Protein AF-A0A9P7Z7S4-F1 (afdb_monomer_lite)

Secondary structure (DSSP, 8-state):
------PPEEEEE-SHHHHHHHHHHHTT--TTTT-EEEEEEEEEETTEEEEEEEEEEETTTTEEEEE-HHHHTTHHHH-B-TTS-BHHHHHT-SSS-EEES-THHHHHHHHTTSSHHHHT-----

pLDDT: mean 77.28, std 16.5, range [42.84, 95.44]

Radius of gyration: 14.92 Å; chains: 1; bounding box: 28×34×51 Å

Structure (mmCIF, N/CA/C/O backbone):
data_AF-A0A9P7Z7S4-F1
#
_entry.id   AF-A0A9P7Z7S4-F1
#
loop_
_atom_site.group_PDB
_atom_site.id
_atom_site.type_symbol
_atom_site.label_atom_id
_atom_site.label_alt_id
_atom_site.label_comp_id
_atom_site.label_asym_id
_atom_site.label_entity_id
_atom_site.label_seq_id
_atom_site.pdbx_PDB_ins_code
_atom_site.Cartn_x
_atom_site.Cartn_y
_atom_site.Cartn_z
_atom_site.occupancy
_atom_site.B_iso_or_equiv
_atom_site.auth_seq_id
_atom_site.auth_comp_id
_atom_site.auth_asym_id
_atom_site.auth_atom_id
_atom_site.pdbx_PDB_model_num
ATOM 1 N N . MET A 1 1 ? -11.777 20.725 -30.433 1.00 46.66 1 MET A N 1
ATOM 2 C CA . MET A 1 1 ? -11.462 19.317 -30.110 1.00 46.66 1 MET A CA 1
ATOM 3 C C . MET A 1 1 ? -12.221 18.978 -28.842 1.00 46.66 1 MET A C 1
ATOM 5 O O . MET A 1 1 ? -12.177 19.818 -27.949 1.00 46.66 1 MET A O 1
ATOM 9 N N . PRO A 1 2 ? -12.981 17.874 -28.758 1.00 51.38 2 PRO A N 1
ATOM 10 C CA . PRO A 1 2 ? -13.617 17.523 -27.499 1.00 51.38 2 PRO A CA 1
ATOM 11 C C . PRO A 1 2 ? -12.514 17.097 -26.529 1.00 51.38 2 PRO A C 1
ATOM 13 O O . PRO A 1 2 ? -11.698 16.234 -26.847 1.00 51.38 2 PRO A O 1
ATOM 16 N N . THR A 1 3 ? -12.450 17.755 -25.378 1.00 49.69 3 THR A N 1
ATOM 17 C CA . THR A 1 3 ? -11.611 17.333 -24.261 1.00 49.69 3 THR A CA 1
ATOM 18 C C . THR A 1 3 ? -12.169 15.999 -23.788 1.00 49.69 3 THR A C 1
ATOM 20 O O . THR A 1 3 ? -13.273 15.955 -23.247 1.00 49.69 3 THR A O 1
ATOM 23 N N . THR A 1 4 ? -11.468 14.900 -24.058 1.00 56.72 4 THR A N 1
ATOM 24 C CA . THR A 1 4 ? -11.820 13.606 -23.476 1.00 56.72 4 THR A CA 1
ATOM 25 C C . THR A 1 4 ? -11.766 13.784 -21.964 1.00 56.72 4 THR A C 1
ATOM 27 O O . THR A 1 4 ? -10.704 14.094 -21.426 1.00 56.72 4 THR A O 1
ATOM 30 N N . MET A 1 5 ? -12.909 13.675 -21.282 1.00 58.56 5 MET A N 1
ATOM 31 C CA . MET A 1 5 ? -12.906 13.654 -19.824 1.00 58.56 5 MET A CA 1
ATOM 32 C C . MET A 1 5 ? -12.170 12.388 -19.410 1.00 58.56 5 MET A C 1
ATOM 34 O O . MET A 1 5 ? -12.626 11.279 -19.680 1.00 58.56 5 MET A O 1
ATOM 38 N N . GLN A 1 6 ? -10.982 12.573 -18.848 1.00 65.00 6 GLN A N 1
ATOM 39 C CA . GLN A 1 6 ? -10.176 11.492 -18.317 1.00 65.00 6 GLN A CA 1
ATOM 40 C C . GLN A 1 6 ? -10.905 10.988 -17.069 1.00 65.00 6 GLN A C 1
ATOM 42 O O . GLN A 1 6 ? -11.001 11.702 -16.072 1.00 65.00 6 GLN A O 1
ATOM 47 N N . GLN A 1 7 ? -11.530 9.818 -17.176 1.00 71.88 7 GLN A N 1
ATOM 48 C CA . GLN A 1 7 ? -12.258 9.206 -16.074 1.00 71.88 7 GLN A CA 1
ATOM 49 C C . GLN A 1 7 ? -11.274 8.369 -15.262 1.00 71.88 7 GLN A C 1
ATOM 51 O O . GLN A 1 7 ? -10.621 7.489 -15.810 1.00 71.88 7 GLN A O 1
ATOM 56 N N . MET A 1 8 ? -11.147 8.691 -13.976 1.00 80.44 8 MET A N 1
ATOM 57 C CA . MET A 1 8 ? -10.307 7.960 -13.032 1.00 80.44 8 MET A CA 1
ATOM 58 C C . MET A 1 8 ? -11.165 6.941 -12.286 1.00 80.44 8 MET A C 1
ATOM 60 O O . MET A 1 8 ? -12.228 7.300 -11.768 1.00 80.44 8 MET A O 1
ATOM 64 N N . ASP A 1 9 ? -10.695 5.701 -12.198 1.00 87.56 9 ASP A N 1
ATOM 65 C CA . ASP A 1 9 ? -11.383 4.657 -11.443 1.00 87.56 9 ASP A CA 1
ATOM 66 C C . ASP A 1 9 ? -10.959 4.718 -9.973 1.00 87.56 9 ASP A C 1
ATOM 68 O O . ASP A 1 9 ? -9.782 4.573 -9.648 1.00 87.56 9 ASP A O 1
ATOM 72 N N . LEU A 1 10 ? -11.921 4.941 -9.072 1.00 89.00 10 LEU A N 1
ATOM 73 C CA . LEU A 1 10 ? -11.697 4.965 -7.625 1.00 89.00 10 LEU A CA 1
ATOM 74 C C . LEU A 1 10 ? -12.272 3.703 -6.982 1.00 89.00 10 LEU A C 1
ATOM 76 O O . LEU A 1 10 ? -13.484 3.486 -7.018 1.00 89.00 10 LEU A O 1
ATOM 80 N N . THR A 1 11 ? -11.419 2.913 -6.331 1.00 91.69 11 THR A N 1
ATOM 81 C CA . THR A 1 11 ? -11.841 1.717 -5.584 1.00 91.69 11 THR A CA 1
ATOM 82 C C . THR A 1 11 ? -11.475 1.834 -4.110 1.00 91.69 11 THR A C 1
ATOM 84 O O . THR A 1 11 ? -10.362 2.235 -3.772 1.00 91.69 11 THR A O 1
ATOM 87 N N . ILE A 1 12 ? -12.411 1.477 -3.225 1.00 90.06 12 ILE A N 1
ATOM 88 C CA . ILE A 1 12 ? -12.228 1.550 -1.770 1.00 90.06 12 ILE A CA 1
ATOM 89 C C . ILE A 1 12 ? -11.897 0.163 -1.218 1.00 90.06 12 ILE A C 1
ATOM 91 O O . ILE A 1 12 ? -12.633 -0.795 -1.463 1.00 90.06 12 ILE A O 1
ATOM 95 N N . PHE A 1 13 ? -10.835 0.067 -0.419 1.00 91.44 13 PHE A N 1
ATOM 96 C CA . PHE A 1 13 ? -10.392 -1.176 0.209 1.00 91.44 13 PHE A CA 1
ATOM 97 C C . PHE A 1 13 ? -10.317 -1.049 1.729 1.00 91.44 13 PHE A C 1
ATOM 99 O O . PHE A 1 13 ? -9.708 -0.131 2.264 1.00 91.44 13 PHE A O 1
ATOM 106 N N . TYR A 1 14 ? -10.917 -2.016 2.423 1.00 92.06 14 TYR A N 1
ATOM 107 C CA . TYR A 1 14 ? -11.002 -2.069 3.888 1.00 92.06 14 TYR A CA 1
ATOM 108 C C . TYR A 1 14 ? -10.788 -3.491 4.442 1.00 92.06 14 TYR A C 1
ATOM 110 O O . TYR A 1 14 ? -11.095 -3.760 5.602 1.00 92.06 14 TYR A O 1
ATOM 118 N N . SER A 1 15 ? -10.290 -4.425 3.621 1.00 94.50 15 SER A N 1
ATOM 119 C CA . SER A 1 15 ? -10.054 -5.829 3.991 1.00 94.50 15 SER A CA 1
ATOM 120 C C . SER A 1 15 ? -8.666 -6.313 3.560 1.00 94.50 15 SER A C 1
ATOM 122 O O . SER A 1 15 ? -8.067 -5.764 2.636 1.00 94.50 15 SER A O 1
ATOM 124 N N . ILE A 1 16 ? -8.167 -7.379 4.197 1.00 93.50 16 ILE A N 1
ATOM 125 C CA . ILE A 1 16 ? -6.874 -8.001 3.853 1.00 93.50 16 ILE A CA 1
ATOM 126 C C . ILE A 1 16 ? -6.866 -8.487 2.397 1.00 93.50 16 ILE A C 1
ATOM 128 O O . ILE A 1 16 ? -5.892 -8.282 1.684 1.00 93.50 16 ILE A O 1
ATOM 132 N N . GLN A 1 17 ? -7.964 -9.080 1.921 1.00 94.62 17 GLN A N 1
ATOM 133 C CA . GLN A 1 17 ? -8.078 -9.502 0.522 1.00 94.62 17 GLN A CA 1
ATOM 134 C C . GLN A 1 17 ? -8.008 -8.308 -0.442 1.00 94.62 17 GLN A C 1
ATOM 136 O O . GLN A 1 17 ? -7.399 -8.409 -1.503 1.00 94.62 17 GLN A O 1
ATOM 141 N N . GLY A 1 18 ? -8.591 -7.171 -0.052 1.00 92.81 18 GLY A N 1
ATOM 142 C CA . GLY A 1 18 ? -8.454 -5.916 -0.783 1.00 92.81 18 GLY A CA 1
ATOM 143 C C . GLY A 1 18 ? -7.005 -5.439 -0.855 1.00 92.81 18 GLY A C 1
ATOM 144 O O . GLY A 1 18 ? -6.542 -5.060 -1.923 1.00 92.81 18 GLY A O 1
ATOM 145 N N . MET A 1 19 ? -6.265 -5.537 0.252 1.00 93.44 19 MET A N 1
ATOM 146 C CA . MET A 1 19 ? -4.837 -5.207 0.269 1.00 93.44 19 MET A CA 1
ATOM 147 C C . MET A 1 19 ? -4.024 -6.098 -0.666 1.00 93.44 19 MET A C 1
ATOM 149 O O . MET A 1 19 ? -3.199 -5.584 -1.408 1.00 93.44 19 MET A O 1
ATOM 153 N N . LEU A 1 20 ? -4.281 -7.408 -0.680 1.00 94.12 20 LEU A N 1
ATOM 154 C CA . LEU A 1 20 ? -3.620 -8.320 -1.619 1.00 94.12 20 LEU A CA 1
ATOM 155 C C . LEU A 1 20 ? -3.890 -7.914 -3.071 1.00 94.12 20 LEU A C 1
ATOM 157 O O . LEU A 1 20 ? -2.957 -7.832 -3.858 1.00 94.12 20 LEU A O 1
ATOM 161 N N . HIS A 1 21 ? -5.137 -7.559 -3.393 1.00 92.75 21 HIS A N 1
ATOM 162 C CA . HIS A 1 21 ? -5.479 -7.056 -4.720 1.00 92.75 21 HIS A CA 1
ATOM 163 C C . HIS A 1 21 ? -4.722 -5.770 -5.069 1.00 92.75 21 HIS A C 1
ATOM 165 O O . HIS A 1 21 ? -4.213 -5.653 -6.177 1.00 92.75 21 HIS A O 1
ATOM 171 N N . VAL A 1 22 ? -4.615 -4.811 -4.144 1.00 91.31 22 VAL A N 1
ATOM 172 C CA . VAL A 1 22 ? -3.813 -3.600 -4.372 1.00 91.31 22 VAL A CA 1
ATOM 173 C C . VAL A 1 22 ? -2.361 -3.980 -4.659 1.00 91.31 22 VAL A C 1
ATOM 175 O O . VAL A 1 22 ? -1.838 -3.582 -5.690 1.00 91.31 22 VAL A O 1
ATOM 178 N N . LEU A 1 23 ? -1.735 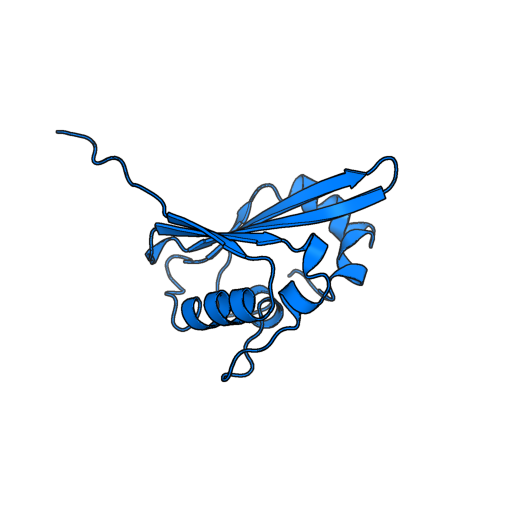-4.790 -3.802 1.00 93.19 23 LEU A N 1
ATOM 179 C CA . LEU A 1 23 ? -0.323 -5.171 -3.920 1.00 93.19 23 LEU A CA 1
ATOM 180 C C . LEU A 1 23 ? -0.010 -5.908 -5.221 1.00 93.19 23 LEU A C 1
ATOM 182 O O . LEU A 1 23 ? 0.974 -5.582 -5.875 1.00 93.19 23 LEU A O 1
ATOM 186 N N . ASP A 1 24 ? -0.864 -6.851 -5.613 1.00 91.75 24 ASP A N 1
ATOM 187 C CA . ASP A 1 24 ? -0.709 -7.595 -6.864 1.00 91.75 24 ASP A CA 1
ATOM 188 C C . ASP A 1 24 ? -0.833 -6.682 -8.087 1.00 91.75 24 ASP A C 1
ATOM 190 O O . ASP A 1 24 ? -0.216 -6.944 -9.117 1.00 91.75 24 ASP A O 1
ATOM 194 N N . ASN A 1 25 ? -1.594 -5.588 -7.974 1.00 90.00 25 ASN A N 1
ATOM 195 C CA . ASN A 1 25 ? -1.613 -4.575 -9.014 1.00 90.00 25 ASN A CA 1
ATOM 196 C C . ASN A 1 25 ? -0.377 -3.682 -8.962 1.00 90.00 25 ASN A C 1
ATOM 198 O O . ASN A 1 25 ? 0.025 -3.255 -10.014 1.00 90.00 25 ASN A O 1
ATOM 202 N N . LEU A 1 26 ? 0.265 -3.382 -7.832 1.00 89.38 26 LEU A N 1
ATOM 203 C CA . LEU A 1 26 ? 1.422 -2.462 -7.827 1.00 89.38 26 LEU A CA 1
ATOM 204 C C . LEU A 1 26 ? 2.712 -3.060 -8.423 1.00 89.38 26 LEU A C 1
ATOM 206 O O . LEU A 1 26 ? 3.683 -2.328 -8.635 1.00 89.38 26 LEU A O 1
ATOM 210 N N . ASP A 1 27 ? 2.738 -4.365 -8.692 1.00 84.50 27 ASP A N 1
ATOM 211 C CA . ASP A 1 27 ? 3.921 -5.048 -9.210 1.00 84.50 27 ASP A CA 1
ATOM 212 C C . ASP A 1 27 ? 4.259 -4.610 -10.650 1.00 84.50 27 ASP A C 1
ATOM 214 O O . ASP A 1 27 ? 3.405 -4.520 -11.533 1.00 84.50 27 ASP A O 1
ATOM 218 N N . GLY A 1 28 ? 5.545 -4.352 -10.905 1.00 83.50 28 GLY A N 1
ATOM 219 C CA . GLY A 1 28 ? 6.052 -4.031 -12.246 1.00 83.50 28 GLY A CA 1
ATOM 220 C C . GLY A 1 28 ? 5.764 -2.611 -12.752 1.00 83.50 28 GLY A C 1
ATOM 221 O O . GLY A 1 28 ? 5.907 -2.357 -13.950 1.00 83.50 28 GLY A O 1
ATOM 222 N N . LEU A 1 29 ? 5.381 -1.681 -11.873 1.00 86.62 29 LEU A N 1
ATOM 223 C CA . LEU A 1 29 ? 5.145 -0.289 -12.255 1.00 86.62 29 LEU A CA 1
ATOM 224 C C . LEU A 1 29 ? 6.399 0.402 -12.826 1.00 86.62 29 LEU A C 1
ATOM 226 O O . LEU A 1 29 ? 7.506 0.198 -12.318 1.00 86.62 29 LEU A O 1
ATOM 230 N N . PRO A 1 30 ? 6.245 1.270 -13.846 1.00 86.56 30 PRO A N 1
ATOM 231 C CA . PRO A 1 30 ? 7.334 2.117 -14.316 1.00 86.56 30 PRO A CA 1
ATOM 232 C C . PRO A 1 30 ? 7.877 3.010 -13.196 1.00 86.56 30 PRO A C 1
ATOM 234 O O . PRO A 1 30 ? 7.114 3.639 -12.461 1.00 86.56 30 PRO A O 1
ATOM 237 N N . VAL A 1 31 ? 9.202 3.094 -13.094 1.00 87.19 31 VAL A N 1
ATOM 238 C CA . VAL A 1 31 ? 9.883 3.966 -12.123 1.00 87.19 31 VAL A CA 1
ATOM 239 C C . VAL A 1 31 ? 10.271 5.322 -12.715 1.00 87.19 31 VAL A C 1
ATOM 241 O O . VAL A 1 31 ? 10.505 6.264 -11.973 1.00 87.19 31 VAL A O 1
ATOM 244 N N . ASP A 1 32 ? 10.322 5.454 -14.041 1.00 84.94 32 ASP A N 1
ATOM 245 C CA . ASP A 1 32 ? 10.601 6.725 -14.712 1.00 84.94 32 ASP A CA 1
ATOM 246 C C . ASP A 1 32 ? 9.657 6.905 -15.918 1.00 84.94 32 ASP A C 1
ATOM 248 O O . ASP A 1 32 ? 9.741 6.120 -16.872 1.00 84.94 32 ASP A O 1
ATOM 252 N N . PRO A 1 33 ? 8.730 7.884 -15.888 1.00 86.25 33 PRO A N 1
ATOM 253 C CA . PRO A 1 33 ? 8.443 8.792 -14.768 1.00 86.25 33 PRO A CA 1
ATOM 254 C C . PRO A 1 33 ? 7.830 8.058 -13.550 1.00 86.25 33 PRO A C 1
ATOM 256 O O . PRO A 1 33 ? 7.351 6.932 -13.706 1.00 86.25 33 PRO A O 1
ATOM 259 N N . PRO A 1 34 ? 7.809 8.674 -12.348 1.00 87.19 34 PRO A N 1
ATOM 260 C CA . PRO A 1 34 ? 7.191 8.078 -11.164 1.00 87.19 34 PRO A CA 1
ATOM 261 C C . PRO A 1 34 ? 5.734 7.678 -11.402 1.00 87.19 34 PRO A C 1
ATOM 263 O O . PRO A 1 34 ? 4.950 8.461 -11.933 1.00 87.19 34 PRO A O 1
ATOM 266 N N . SER A 1 35 ? 5.368 6.463 -10.992 1.00 89.56 35 SER A N 1
ATOM 267 C CA . SER A 1 35 ? 4.004 5.946 -11.173 1.00 89.56 35 SER A CA 1
ATOM 268 C C . SER A 1 35 ? 3.131 6.070 -9.929 1.00 89.56 35 SER A C 1
ATOM 270 O O . SER A 1 35 ? 1.906 6.012 -10.055 1.00 89.56 35 SER A O 1
ATOM 272 N N . LEU A 1 36 ? 3.740 6.213 -8.749 1.00 89.56 36 LEU A N 1
ATOM 273 C CA . LEU A 1 36 ? 3.045 6.191 -7.467 1.00 89.56 36 LEU A CA 1
ATOM 274 C C . LEU A 1 36 ? 2.928 7.582 -6.867 1.00 89.56 36 LEU A C 1
ATOM 276 O O . LEU A 1 36 ? 3.911 8.288 -6.644 1.00 89.56 36 LEU A O 1
ATOM 280 N N . TYR A 1 37 ? 1.690 7.930 -6.562 1.00 90.12 37 TYR A N 1
ATOM 281 C CA . TYR A 1 37 ? 1.315 9.179 -5.939 1.00 90.12 37 TYR A CA 1
ATOM 282 C C . TYR A 1 37 ? 0.436 8.861 -4.749 1.00 90.12 37 TYR A C 1
ATOM 284 O O . TYR A 1 37 ? -0.509 8.089 -4.901 1.00 90.12 37 TYR A O 1
ATOM 292 N N . PHE A 1 38 ? 0.683 9.452 -3.588 1.00 87.12 38 PHE A N 1
ATOM 293 C CA . PHE A 1 38 ? -0.221 9.234 -2.470 1.00 87.12 38 PHE A CA 1
ATOM 294 C C . PHE A 1 38 ? -0.430 10.456 -1.590 1.00 87.12 38 PHE A C 1
ATOM 296 O O . PHE A 1 38 ? 0.375 11.387 -1.548 1.00 87.12 38 PHE A O 1
ATOM 303 N N . ASP A 1 39 ? -1.555 10.412 -0.892 1.00 84.81 39 ASP A N 1
ATOM 304 C CA . ASP A 1 39 ? -1.980 11.364 0.119 1.00 84.81 39 ASP A CA 1
ATOM 305 C C . ASP A 1 39 ? -2.499 10.595 1.345 1.00 84.81 39 ASP A C 1
ATOM 307 O O . ASP A 1 39 ? -3.010 9.472 1.229 1.00 84.81 39 ASP A O 1
ATOM 311 N N . LEU A 1 40 ? -2.341 11.177 2.530 1.00 81.50 40 LEU A N 1
ATOM 312 C CA . LEU A 1 40 ? -2.725 10.575 3.801 1.00 81.50 40 LEU A CA 1
ATOM 313 C C . LEU A 1 40 ? -3.710 11.481 4.528 1.00 81.50 40 LEU A C 1
ATOM 315 O O . LEU A 1 40 ? -3.351 12.500 5.113 1.00 81.50 40 LEU A O 1
ATOM 319 N N . GLU A 1 41 ? -4.955 11.036 4.622 1.00 79.69 41 GLU A N 1
ATOM 320 C CA . GLU A 1 41 ? -5.962 11.762 5.374 1.00 79.69 41 GLU A CA 1
ATOM 321 C C . GLU A 1 41 ? -5.994 11.328 6.836 1.00 79.69 41 GLU A C 1
ATOM 323 O O . GLU A 1 41 ? -6.251 10.172 7.194 1.00 79.69 41 GLU A O 1
ATOM 328 N N . VAL A 1 42 ? -5.770 12.306 7.708 1.00 71.38 42 VAL A N 1
ATOM 329 C CA . VAL A 1 42 ? -5.860 12.170 9.161 1.00 71.38 42 VAL A CA 1
ATOM 330 C C . VAL A 1 42 ? -7.212 12.703 9.625 1.00 71.38 42 VAL A C 1
ATOM 332 O O . VAL A 1 42 ? -7.540 13.869 9.388 1.00 71.38 42 VAL A O 1
ATOM 335 N N . ILE A 1 43 ? -7.974 11.888 10.357 1.00 67.00 43 ILE A N 1
ATOM 336 C CA . ILE A 1 43 ? -9.185 12.348 11.046 1.00 67.00 43 ILE A CA 1
ATOM 337 C C . ILE A 1 43 ? -8.823 12.790 12.466 1.00 67.00 43 ILE A C 1
ATOM 339 O O . ILE A 1 43 ? -8.112 12.104 13.208 1.00 67.00 43 ILE A O 1
ATOM 343 N N . ARG A 1 44 ? -9.352 13.953 12.864 1.00 64.06 44 ARG A N 1
ATOM 344 C CA . ARG A 1 44 ? -9.331 14.422 14.254 1.00 64.06 44 ARG A CA 1
ATOM 345 C C . ARG A 1 44 ? -10.560 13.912 14.997 1.00 64.06 44 ARG A C 1
ATOM 347 O O . ARG A 1 44 ? -11.672 14.366 14.744 1.00 64.06 44 ARG A O 1
ATOM 354 N N . LEU A 1 45 ? -10.348 13.028 15.967 1.00 55.66 45 LEU A N 1
ATOM 355 C CA . LEU A 1 45 ? -11.360 12.604 16.933 1.00 55.66 45 LEU A CA 1
ATOM 356 C C . LEU A 1 45 ? -11.079 13.306 18.271 1.00 55.66 45 LEU A C 1
ATOM 358 O O . LEU A 1 45 ? -10.448 12.768 19.183 1.00 55.66 45 LEU A O 1
ATOM 362 N N . GLY A 1 46 ? -11.505 14.567 18.381 1.00 65.50 46 GLY A N 1
ATOM 363 C CA . GLY A 1 46 ? -11.258 15.394 19.567 1.00 65.50 46 GLY A CA 1
ATOM 364 C C . GLY A 1 46 ? -9.786 15.814 19.699 1.00 65.50 46 GLY A C 1
ATOM 365 O O . GLY A 1 46 ? -9.272 16.527 18.843 1.00 65.50 46 GLY A O 1
ATOM 366 N N . LYS A 1 47 ? -9.107 15.408 20.786 1.00 66.81 47 LYS A N 1
ATOM 367 C CA . LYS A 1 47 ? -7.662 15.672 21.010 1.00 66.81 47 LYS A CA 1
ATOM 368 C C . LYS A 1 47 ? -6.739 14.612 20.388 1.00 66.81 47 LYS A C 1
ATOM 370 O O . LYS A 1 47 ? -5.519 14.767 20.449 1.00 66.81 47 LYS A O 1
ATOM 375 N N . LEU A 1 48 ? -7.309 13.537 19.845 1.00 59.00 48 LEU A N 1
ATOM 376 C CA . LEU A 1 48 ? -6.579 12.456 19.191 1.00 59.00 48 LEU A CA 1
ATOM 377 C C . LEU A 1 48 ? -6.656 12.634 17.676 1.00 59.00 48 LEU A C 1
ATOM 379 O O . LEU A 1 48 ? -7.722 12.885 17.117 1.00 59.00 48 LEU A O 1
ATOM 383 N N . GLU A 1 49 ? -5.512 12.490 17.025 1.00 61.66 49 GLU A N 1
ATOM 384 C CA . GLU A 1 49 ? -5.396 12.432 15.572 1.00 61.66 49 GLU A CA 1
ATOM 385 C C . GLU A 1 49 ? -5.117 10.978 15.194 1.00 61.66 49 GLU A C 1
ATOM 387 O O . GLU A 1 49 ? -4.335 10.301 15.865 1.00 61.66 49 GLU A O 1
ATOM 392 N N . THR A 1 50 ? -5.792 10.447 14.180 1.00 64.38 50 THR A N 1
ATOM 393 C CA . THR A 1 50 ? -5.546 9.085 13.691 1.00 64.38 50 THR A CA 1
ATOM 394 C C . THR A 1 50 ? -5.644 9.074 12.172 1.00 64.38 50 THR A C 1
ATOM 396 O O . THR A 1 50 ? -6.576 9.649 11.609 1.00 64.38 50 THR A O 1
ATOM 399 N N . LEU A 1 51 ? -4.667 8.438 11.519 1.00 67.44 51 LEU A N 1
ATOM 400 C CA . LEU A 1 51 ? -4.702 8.160 10.085 1.00 67.44 51 LEU A CA 1
ATOM 401 C C . LEU A 1 51 ? -5.983 7.402 9.768 1.00 67.44 51 LEU A C 1
ATOM 403 O O . LEU A 1 51 ? -6.265 6.375 10.389 1.00 67.44 51 LEU A O 1
ATOM 407 N N . SER A 1 52 ? -6.761 7.942 8.838 1.00 78.88 52 SER A N 1
ATOM 408 C CA . SER A 1 52 ? -8.044 7.365 8.481 1.00 78.88 52 SER A CA 1
ATOM 409 C C . SER A 1 52 ? -8.023 6.713 7.119 1.00 78.88 52 SER A C 1
ATOM 411 O O . SER A 1 52 ? -8.443 5.568 6.990 1.00 78.88 52 SER A O 1
ATOM 413 N N . PHE A 1 53 ? -7.516 7.427 6.120 1.00 85.56 53 PHE A N 1
ATOM 414 C CA . PHE A 1 53 ? -7.498 6.950 4.750 1.00 85.56 53 PHE A CA 1
ATOM 415 C C . PHE A 1 53 ? -6.166 7.269 4.093 1.00 85.56 53 PHE A C 1
ATOM 417 O O . PHE A 1 53 ? -5.561 8.301 4.367 1.00 85.56 53 PHE A O 1
ATOM 424 N N . MET A 1 54 ? -5.733 6.385 3.207 1.00 87.62 54 MET A N 1
ATOM 425 C CA . MET A 1 54 ? -4.672 6.665 2.251 1.00 87.62 54 MET A CA 1
ATOM 426 C C . MET A 1 54 ? -5.292 6.676 0.861 1.00 87.62 54 MET A C 1
ATOM 428 O O . MET A 1 54 ? -5.945 5.706 0.476 1.00 87.62 54 MET A O 1
ATOM 432 N N . LEU A 1 55 ? -5.082 7.755 0.113 1.00 90.25 55 LEU A N 1
ATOM 433 C CA . LEU A 1 55 ? -5.387 7.798 -1.309 1.00 90.25 55 LEU A CA 1
ATOM 434 C C . LEU A 1 55 ? -4.103 7.481 -2.070 1.00 90.25 55 LEU A C 1
ATOM 436 O O . LEU A 1 55 ? -3.163 8.263 -2.022 1.00 90.25 55 LEU A O 1
ATOM 440 N N . LEU A 1 56 ? -4.067 6.348 -2.763 1.00 90.38 56 LEU A N 1
ATOM 441 C CA . LEU A 1 56 ? -2.949 5.917 -3.596 1.00 90.38 56 LEU A CA 1
ATOM 442 C C . LEU A 1 56 ? -3.370 5.980 -5.064 1.00 90.38 56 LEU A C 1
ATOM 444 O O . LEU A 1 56 ? -4.204 5.199 -5.509 1.00 90.38 56 LEU A O 1
ATOM 448 N N . HIS A 1 57 ? -2.802 6.907 -5.818 1.00 90.75 57 HIS A N 1
ATOM 449 C CA . HIS A 1 57 ? -3.032 7.070 -7.244 1.00 90.75 57 HIS A CA 1
ATOM 450 C C . HIS A 1 57 ? -1.882 6.460 -8.052 1.00 90.75 57 HIS A C 1
ATOM 452 O O . HIS A 1 57 ? -0.708 6.775 -7.845 1.00 90.75 57 HIS A O 1
ATOM 458 N N . VAL A 1 58 ? -2.245 5.601 -9.003 1.00 89.38 58 VAL A N 1
A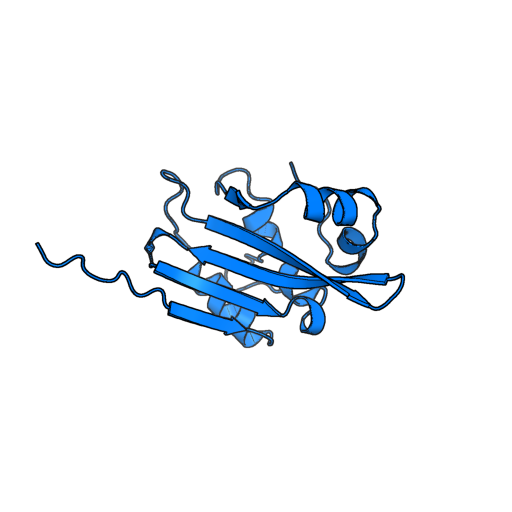TOM 459 C CA . VAL A 1 58 ? -1.330 4.939 -9.928 1.00 89.38 58 VAL A CA 1
ATOM 460 C C . VAL A 1 58 ? -1.487 5.565 -11.310 1.00 89.38 58 VAL A C 1
ATOM 462 O O . VAL A 1 58 ? -2.423 5.257 -12.054 1.00 89.38 58 VAL A O 1
ATOM 465 N N . GLN A 1 59 ? -0.558 6.455 -11.665 1.00 84.62 59 GLN A N 1
ATOM 466 C CA . GLN A 1 59 ? -0.697 7.317 -12.843 1.00 84.62 59 GLN A CA 1
ATOM 467 C C . GLN A 1 59 ? -0.794 6.531 -14.153 1.00 84.62 59 GLN A C 1
ATOM 469 O O . GLN A 1 59 ? -1.563 6.905 -15.039 1.00 84.62 59 GLN A O 1
ATOM 474 N N . HIS A 1 60 ? -0.029 5.445 -14.286 1.00 80.31 60 HIS A N 1
ATOM 475 C CA . HIS A 1 60 ? 0.015 4.669 -15.525 1.00 80.31 60 HIS A CA 1
ATOM 476 C C . HIS A 1 60 ? -1.342 4.034 -15.878 1.00 80.31 60 HIS A C 1
ATOM 478 O O . HIS A 1 60 ? -1.670 3.908 -17.057 1.00 80.31 60 HIS A O 1
ATOM 484 N N . TRP A 1 61 ? -2.152 3.694 -14.871 1.00 81.69 61 TRP A N 1
ATOM 485 C CA . TRP A 1 61 ? -3.443 3.022 -15.055 1.00 81.69 61 TRP A CA 1
ATOM 486 C C . TRP A 1 61 ? -4.656 3.919 -14.862 1.00 81.69 61 TRP A C 1
ATOM 488 O O . TRP A 1 61 ? -5.766 3.468 -15.111 1.00 81.69 61 TRP A O 1
ATOM 498 N N . GLN A 1 62 ? -4.461 5.184 -14.471 1.00 83.50 62 GLN A N 1
ATOM 499 C CA . GLN A 1 62 ? -5.564 6.098 -14.141 1.00 83.50 62 GLN A CA 1
ATOM 500 C C . GLN A 1 62 ? -6.481 5.513 -13.053 1.00 83.50 62 GLN A C 1
ATOM 502 O O . GLN A 1 62 ? -7.696 5.718 -13.055 1.00 83.50 62 GLN A O 1
ATOM 507 N N . THR A 1 63 ? -5.873 4.796 -12.106 1.00 88.94 63 THR A N 1
ATOM 508 C CA . THR A 1 63 ? -6.564 4.125 -11.004 1.00 88.94 63 THR A CA 1
ATOM 509 C C . THR A 1 63 ? -6.161 4.762 -9.688 1.00 88.94 63 THR A C 1
ATOM 511 O O . THR A 1 63 ? -4.979 5.001 -9.435 1.00 88.94 63 THR A O 1
ATOM 514 N N . ALA A 1 64 ? -7.140 5.002 -8.827 1.00 91.31 64 ALA A N 1
ATOM 515 C CA . ALA A 1 64 ? -6.929 5.410 -7.453 1.00 91.31 64 ALA A CA 1
ATOM 516 C C . ALA A 1 64 ? -7.509 4.378 -6.483 1.00 91.31 64 ALA A C 1
ATOM 518 O O . ALA A 1 64 ? -8.633 3.889 -6.631 1.00 91.31 64 ALA A O 1
ATOM 519 N N . TYR A 1 65 ? -6.740 4.083 -5.447 1.00 92.50 65 TYR A N 1
ATOM 520 C CA . TYR A 1 65 ? -7.120 3.219 -4.347 1.00 92.50 65 TYR A CA 1
ATOM 521 C C . TYR A 1 65 ? -7.314 4.068 -3.099 1.00 92.50 65 TYR A C 1
ATOM 523 O O . TYR A 1 65 ? -6.390 4.746 -2.656 1.00 92.50 65 TYR A O 1
ATOM 531 N N . LEU A 1 66 ? -8.512 4.027 -2.524 1.00 91.81 66 LEU A N 1
ATOM 532 C CA . LEU A 1 66 ? -8.776 4.602 -1.211 1.00 91.81 66 LEU A CA 1
ATOM 533 C C . LEU A 1 66 ? -8.711 3.485 -0.172 1.00 91.81 66 LEU A C 1
ATOM 535 O O . LEU A 1 66 ? -9.599 2.637 -0.092 1.00 91.81 66 LEU A O 1
ATO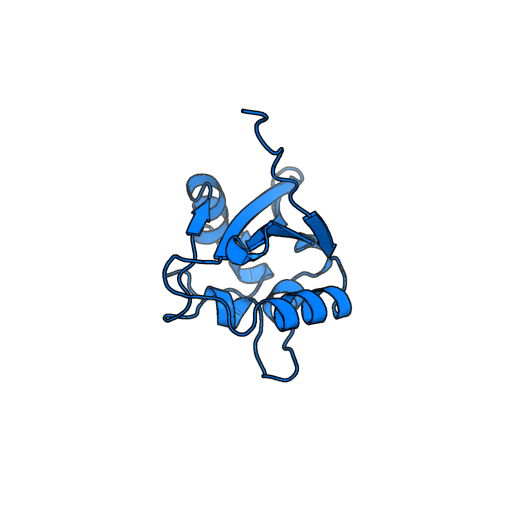M 539 N N . ILE A 1 67 ? -7.642 3.469 0.609 1.00 91.94 67 ILE A N 1
ATOM 540 C CA . ILE A 1 67 ? -7.362 2.427 1.592 1.00 91.94 67 ILE A CA 1
ATOM 541 C C . ILE A 1 67 ? -7.824 2.920 2.963 1.00 91.94 67 ILE A C 1
ATOM 543 O O . ILE A 1 67 ? -7.352 3.949 3.445 1.00 91.94 67 ILE A O 1
ATOM 547 N N . ASP A 1 68 ? -8.731 2.182 3.602 1.00 90.06 68 ASP A N 1
ATOM 548 C CA . ASP A 1 68 ? -9.185 2.423 4.976 1.00 90.06 68 ASP A CA 1
ATOM 549 C C . ASP A 1 68 ? -8.121 1.942 5.972 1.00 90.06 68 ASP A C 1
ATOM 551 O O . ASP A 1 68 ? -8.168 0.837 6.523 1.00 90.06 68 ASP A O 1
ATOM 555 N N . VAL A 1 69 ? -7.115 2.794 6.168 1.00 87.50 69 VAL A N 1
ATOM 556 C CA . VAL A 1 69 ? -6.010 2.562 7.103 1.00 87.50 69 VAL A CA 1
ATOM 557 C C . VAL A 1 69 ? -6.518 2.501 8.545 1.00 87.50 69 VAL A C 1
ATOM 559 O O . VAL A 1 69 ? -5.936 1.788 9.362 1.00 87.50 69 VAL A O 1
ATOM 562 N N . HIS A 1 70 ? -7.617 3.191 8.868 1.00 85.56 70 HIS A N 1
ATOM 563 C CA . HIS A 1 70 ? -8.203 3.141 10.206 1.00 85.56 70 HIS A CA 1
ATOM 564 C C . HIS A 1 70 ? -8.659 1.732 10.574 1.00 85.56 70 HIS A C 1
ATOM 566 O O . HIS A 1 70 ? -8.292 1.214 11.629 1.00 85.56 70 HIS A O 1
ATOM 572 N N . ASN A 1 71 ? -9.456 1.120 9.699 1.00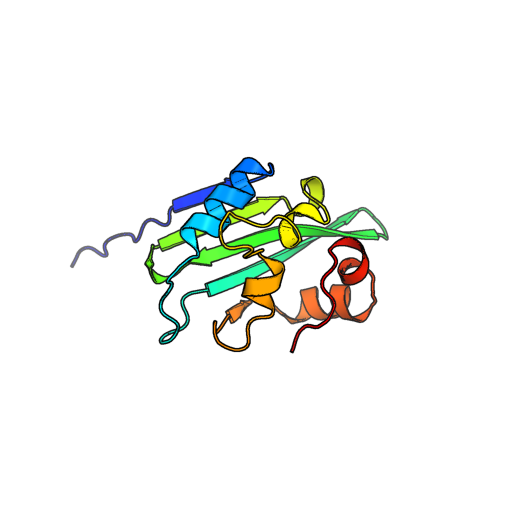 87.62 71 ASN A N 1
ATOM 573 C CA . ASN A 1 71 ? -10.018 -0.204 9.922 1.00 87.62 71 ASN A CA 1
ATOM 574 C C . ASN A 1 71 ? -8.950 -1.299 9.810 1.00 87.62 71 ASN A C 1
ATOM 576 O O . ASN A 1 71 ? -8.922 -2.242 10.599 1.00 87.62 71 ASN A O 1
ATOM 580 N N . LEU A 1 72 ? -8.048 -1.172 8.835 1.00 87.50 72 LEU A N 1
ATOM 581 C CA . LEU A 1 72 ? -6.990 -2.153 8.600 1.00 87.50 72 LEU A CA 1
ATOM 582 C C . LEU A 1 72 ? -5.865 -2.084 9.643 1.00 87.50 72 LEU A C 1
ATOM 584 O O . LEU A 1 72 ? -5.179 -3.085 9.870 1.00 87.50 72 LEU A O 1
ATOM 588 N N . GLY A 1 73 ? -5.662 -0.930 10.283 1.00 86.44 73 GLY A N 1
ATOM 589 C CA . GLY A 1 73 ? -4.585 -0.713 11.242 1.00 86.44 73 GLY A CA 1
ATOM 590 C C . GLY A 1 73 ? -3.215 -1.041 10.642 1.00 86.44 73 GLY A C 1
ATOM 591 O O . GLY A 1 73 ? -2.906 -0.668 9.510 1.00 86.44 73 GLY A O 1
ATOM 592 N N . SER A 1 74 ? -2.394 -1.791 11.381 1.00 85.62 74 SER A N 1
ATOM 593 C CA . SER A 1 74 ? -1.075 -2.226 10.905 1.00 85.62 74 SER A CA 1
ATOM 594 C C . SER A 1 74 ? -1.142 -3.120 9.662 1.00 85.62 74 SER A C 1
ATOM 596 O O . SER A 1 74 ? -0.216 -3.085 8.853 1.00 85.62 74 SER A O 1
ATOM 598 N N . ASN A 1 75 ? -2.240 -3.858 9.448 1.00 90.00 75 ASN A N 1
ATOM 599 C CA . ASN A 1 75 ? -2.378 -4.762 8.303 1.00 90.00 75 ASN A CA 1
ATOM 600 C C . ASN A 1 75 ? -2.411 -4.020 6.962 1.00 90.00 75 ASN A C 1
ATOM 602 O O . ASN A 1 75 ? -2.065 -4.624 5.949 1.00 90.00 75 ASN A O 1
ATOM 606 N N . ALA A 1 76 ? -2.763 -2.729 6.936 1.00 90.00 76 ALA A N 1
ATOM 607 C CA . ALA A 1 76 ? -2.645 -1.914 5.724 1.00 90.00 76 ALA A CA 1
ATOM 608 C C . ALA A 1 76 ? -1.197 -1.864 5.204 1.00 90.00 76 ALA A C 1
ATOM 610 O O . ALA A 1 76 ? -0.971 -1.773 4.004 1.00 90.00 76 ALA A O 1
ATOM 611 N N . PHE A 1 77 ? -0.214 -1.965 6.100 1.00 89.81 77 PHE A N 1
ATOM 612 C CA . PHE A 1 77 ? 1.204 -1.817 5.774 1.00 89.81 77 PHE A CA 1
ATOM 613 C C . PHE A 1 77 ? 1.993 -3.121 5.887 1.00 89.81 77 PHE A C 1
ATOM 615 O O . PHE A 1 77 ? 2.984 -3.286 5.179 1.00 89.81 77 PHE A O 1
ATOM 622 N N . SER A 1 78 ? 1.575 -4.040 6.763 1.00 92.38 78 SER A N 1
ATOM 623 C CA . SER A 1 78 ? 2.279 -5.300 7.028 1.00 92.38 78 SER A CA 1
ATOM 624 C C . SER A 1 78 ? 1.772 -6.496 6.223 1.00 92.38 78 SER A C 1
ATOM 626 O O . SER A 1 78 ? 2.472 -7.505 6.183 1.00 92.38 78 SER A O 1
ATOM 628 N N . THR A 1 79 ? 0.592 -6.419 5.591 1.00 94.00 79 THR A N 1
ATOM 629 C CA . THR A 1 79 ? 0.105 -7.505 4.722 1.00 94.00 79 THR A CA 1
ATOM 630 C C . THR A 1 79 ? 1.075 -7.702 3.563 1.00 94.00 79 THR A C 1
ATOM 632 O O . THR A 1 79 ? 1.417 -6.743 2.875 1.00 94.00 79 THR A O 1
ATOM 635 N N . THR A 1 80 ? 1.500 -8.945 3.350 1.00 95.44 80 THR A N 1
ATOM 636 C CA . THR A 1 80 ? 2.396 -9.344 2.262 1.00 95.44 80 THR A CA 1
ATOM 637 C C . THR A 1 80 ? 1.642 -10.155 1.221 1.00 95.44 80 THR A C 1
ATOM 639 O O . THR A 1 80 ? 0.884 -11.061 1.579 1.00 95.44 80 THR A O 1
ATOM 642 N N . ASN A 1 81 ? 1.881 -9.874 -0.056 1.00 93.06 81 ASN A N 1
ATOM 643 C CA . ASN A 1 81 ? 1.417 -10.726 -1.146 1.00 93.06 81 ASN A CA 1
ATOM 644 C C . ASN A 1 81 ? 2.324 -11.960 -1.335 1.00 93.06 81 ASN A C 1
ATOM 646 O O . ASN A 1 81 ? 3.240 -12.222 -0.550 1.00 93.06 81 ASN A O 1
ATOM 650 N N . SER A 1 82 ? 2.069 -12.733 -2.395 1.00 92.94 82 SER A N 1
ATOM 651 C CA . SER A 1 82 ? 2.836 -13.948 -2.708 1.00 92.94 82 SER A CA 1
ATOM 652 C C . SER A 1 82 ? 4.318 -13.695 -3.025 1.00 92.94 82 SER A C 1
ATOM 654 O O . SER A 1 82 ? 5.129 -14.611 -2.881 1.00 92.94 82 SER A O 1
ATOM 656 N N . THR A 1 83 ? 4.690 -12.463 -3.396 1.00 90.12 83 THR A N 1
ATOM 657 C CA . THR A 1 83 ? 6.079 -12.050 -3.652 1.00 90.12 83 THR A CA 1
ATOM 658 C C . THR A 1 83 ? 6.785 -11.521 -2.397 1.00 90.12 83 THR A C 1
ATOM 660 O O . THR A 1 83 ? 7.920 -11.061 -2.479 1.00 90.12 83 THR A O 1
ATOM 663 N N . ASN A 1 84 ? 6.160 -11.654 -1.215 1.00 91.81 84 ASN A N 1
ATOM 664 C CA . ASN A 1 84 ? 6.586 -11.059 0.059 1.00 91.81 84 ASN A CA 1
ATOM 665 C C . ASN A 1 84 ? 6.650 -9.521 0.037 1.00 91.81 84 ASN A C 1
ATOM 667 O O . ASN A 1 84 ? 7.265 -8.918 0.919 1.00 91.81 84 ASN A O 1
ATOM 671 N N . SER A 1 85 ? 5.986 -8.885 -0.928 1.00 91.81 85 SER A N 1
ATOM 672 C CA . SER A 1 85 ? 5.871 -7.433 -1.011 1.00 91.81 85 SER A CA 1
ATOM 673 C C . SER A 1 85 ? 4.707 -6.958 -0.151 1.00 91.81 85 SER A C 1
ATOM 675 O O . SER A 1 85 ? 3.592 -7.474 -0.235 1.00 91.81 85 SER A O 1
ATOM 677 N N . SER A 1 86 ? 4.967 -5.962 0.685 1.00 93.19 86 SER A N 1
ATOM 678 C CA . SER A 1 86 ? 3.963 -5.224 1.449 1.00 93.19 86 SER A CA 1
ATOM 679 C C . SER A 1 86 ? 3.922 -3.760 1.032 1.00 93.19 86 SER A C 1
ATOM 681 O O . SER A 1 86 ? 4.890 -3.242 0.466 1.00 93.19 86 SER A O 1
ATOM 683 N N . LEU A 1 87 ? 2.840 -3.056 1.377 1.00 90.50 87 LEU A N 1
ATOM 684 C CA . LEU A 1 87 ? 2.741 -1.624 1.094 1.00 90.50 87 LEU A CA 1
ATOM 685 C C . LEU A 1 87 ? 3.882 -0.866 1.784 1.00 90.50 87 LEU A C 1
ATOM 687 O O . LEU A 1 87 ? 4.491 -0.004 1.171 1.00 90.50 87 LEU A O 1
ATOM 691 N N . LYS A 1 88 ? 4.271 -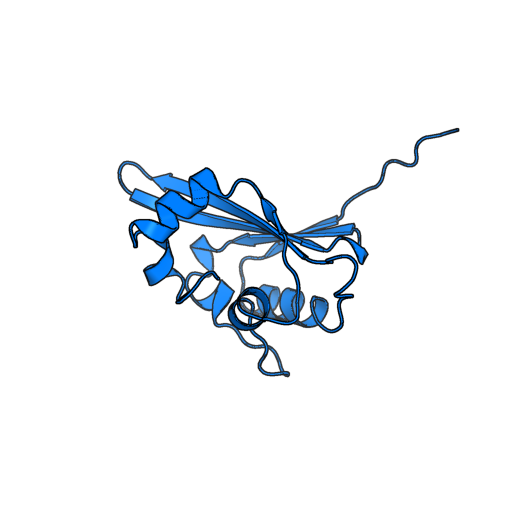1.264 3.005 1.00 87.94 88 LYS A N 1
ATOM 692 C CA . LYS A 1 88 ? 5.468 -0.723 3.666 1.00 87.94 88 LYS A CA 1
ATOM 693 C C . LYS A 1 88 ? 6.731 -0.903 2.823 1.00 87.94 88 LYS A C 1
ATOM 695 O O . LYS A 1 88 ? 7.485 0.046 2.661 1.00 87.94 88 LYS A O 1
ATOM 700 N N . SER A 1 89 ? 6.979 -2.107 2.306 1.00 89.62 89 SER A N 1
ATOM 701 C CA . SER A 1 89 ? 8.196 -2.376 1.527 1.00 89.62 89 SER A CA 1
ATOM 702 C C . SER A 1 89 ? 8.248 -1.602 0.207 1.00 89.62 89 SER A C 1
ATOM 704 O O . SER A 1 89 ? 9.336 -1.247 -0.238 1.00 89.62 89 SER A O 1
ATOM 706 N N . ILE A 1 90 ? 7.081 -1.320 -0.385 1.00 89.31 90 ILE A N 1
ATOM 707 C CA . ILE A 1 90 ? 6.942 -0.488 -1.584 1.00 89.31 90 ILE A CA 1
ATOM 708 C C . ILE A 1 90 ? 7.264 0.968 -1.225 1.00 89.31 90 ILE A C 1
ATOM 710 O O . ILE A 1 90 ? 8.195 1.520 -1.805 1.00 89.31 90 ILE A O 1
ATOM 714 N N . LEU A 1 91 ? 6.614 1.508 -0.184 1.00 86.12 91 LEU A N 1
ATOM 715 C CA . LEU A 1 91 ? 6.792 2.893 0.278 1.00 86.12 91 LEU A CA 1
ATOM 716 C C . LEU A 1 91 ? 8.207 3.206 0.796 1.00 86.12 91 LEU A C 1
ATOM 718 O O . LEU A 1 91 ? 8.696 4.327 0.694 1.00 86.12 91 LEU A O 1
ATOM 722 N N . GLU A 1 92 ? 8.897 2.217 1.369 1.00 84.75 92 GLU A N 1
ATOM 723 C CA . GLU A 1 92 ? 10.276 2.366 1.856 1.00 84.75 92 GLU A CA 1
ATOM 724 C C . GLU A 1 92 ? 11.331 2.010 0.778 1.00 84.75 92 GLU A C 1
ATOM 726 O O . GLU A 1 92 ? 12.545 2.078 1.034 1.00 84.75 92 GLU A O 1
ATOM 731 N N . SER A 1 93 ? 10.900 1.638 -0.436 1.00 84.94 93 SER A N 1
ATOM 732 C CA . SER A 1 93 ? 11.785 1.206 -1.519 1.00 84.94 93 SER A CA 1
ATOM 733 C C . SER A 1 93 ? 12.687 2.347 -2.004 1.00 84.94 93 SER A C 1
ATOM 735 O O . SER A 1 93 ? 12.208 3.422 -2.351 1.00 84.94 93 SER A O 1
ATOM 737 N N . PRO A 1 94 ? 14.014 2.141 -2.114 1.00 84.06 94 PRO A N 1
ATOM 738 C CA . PRO A 1 94 ? 14.899 3.130 -2.726 1.00 84.06 94 PRO A CA 1
ATOM 739 C C . PRO A 1 94 ? 14.767 3.210 -4.255 1.00 84.06 94 PRO A C 1
ATOM 741 O O . PRO A 1 94 ? 15.385 4.085 -4.855 1.00 84.06 94 PRO A O 1
ATOM 744 N N . ILE A 1 95 ? 14.057 2.266 -4.881 1.00 85.81 95 ILE A N 1
ATOM 745 C CA . ILE A 1 95 ? 14.002 2.105 -6.342 1.00 85.81 95 ILE A CA 1
ATOM 746 C C . ILE A 1 95 ? 12.677 2.607 -6.912 1.00 85.81 95 ILE A C 1
ATOM 748 O O . ILE A 1 95 ? 12.657 3.062 -8.050 1.00 85.81 95 ILE A O 1
ATOM 752 N N . ILE A 1 96 ? 11.585 2.514 -6.149 1.00 84.50 96 ILE A N 1
ATOM 753 C CA . ILE A 1 96 ? 10.257 2.951 -6.583 1.00 84.50 96 ILE A CA 1
ATOM 754 C C . ILE A 1 96 ? 10.109 4.415 -6.164 1.00 84.50 96 ILE A C 1
ATOM 756 O O . ILE A 1 96 ? 10.051 4.688 -4.968 1.00 84.50 96 ILE A O 1
ATOM 760 N N . PRO A 1 97 ? 10.107 5.376 -7.102 1.00 82.56 97 PRO A N 1
ATOM 761 C CA . PRO A 1 97 ? 9.916 6.765 -6.746 1.00 82.56 97 PRO A CA 1
ATOM 762 C C . PRO A 1 97 ? 8.439 7.028 -6.496 1.00 82.56 97 PRO A C 1
ATOM 764 O O . PRO A 1 97 ? 7.569 6.674 -7.298 1.00 82.56 97 PRO A O 1
ATOM 767 N N . GLU A 1 98 ? 8.188 7.700 -5.385 1.00 77.75 98 GLU A N 1
ATOM 768 C CA . GLU A 1 98 ? 6.855 8.033 -4.918 1.00 77.75 98 GLU A CA 1
ATOM 769 C C . GLU A 1 98 ? 6.740 9.533 -4.723 1.00 77.75 98 GLU A C 1
ATOM 771 O O . GLU A 1 98 ? 7.690 10.209 -4.317 1.00 77.75 98 GLU A O 1
ATOM 776 N N . ILE A 1 99 ? 5.560 10.059 -5.021 1.00 79.81 99 ILE A N 1
ATOM 777 C CA . ILE A 1 99 ? 5.255 11.469 -4.841 1.00 79.81 99 ILE A CA 1
ATOM 778 C C . ILE A 1 99 ? 4.178 11.591 -3.771 1.00 79.81 99 ILE A C 1
ATOM 780 O O . ILE A 1 99 ? 3.042 11.154 -3.950 1.00 79.81 99 ILE A O 1
ATOM 784 N N . VAL A 1 100 ? 4.558 12.209 -2.656 1.00 78.12 100 VAL A N 1
ATOM 785 C CA . VAL A 1 100 ? 3.668 12.478 -1.525 1.00 78.12 100 VAL A CA 1
ATOM 786 C C . VAL A 1 100 ? 3.067 13.868 -1.672 1.00 78.12 100 VAL A C 1
ATOM 788 O O . VAL A 1 100 ? 3.799 14.847 -1.850 1.00 78.12 100 VAL A O 1
ATOM 791 N N . PHE A 1 101 ? 1.746 13.972 -1.577 1.00 71.50 101 PHE A N 1
ATOM 792 C CA . PHE A 1 101 ? 1.044 15.252 -1.556 1.00 71.50 101 PHE A CA 1
ATOM 793 C C . PHE A 1 101 ? 0.796 15.749 -0.122 1.00 71.50 101 PHE A C 1
ATOM 795 O O . PHE A 1 101 ? 0.841 14.989 0.833 1.00 71.50 101 PHE A O 1
ATOM 802 N N . ASP A 1 102 ? 0.654 17.073 0.002 1.00 62.25 102 ASP A N 1
ATOM 803 C CA . ASP A 1 102 ? 0.394 17.864 1.223 1.00 62.25 102 ASP A CA 1
ATOM 804 C C . ASP A 1 102 ? 1.208 17.578 2.501 1.00 62.25 102 ASP A C 1
ATOM 806 O O . ASP A 1 102 ? 0.758 17.973 3.571 1.00 6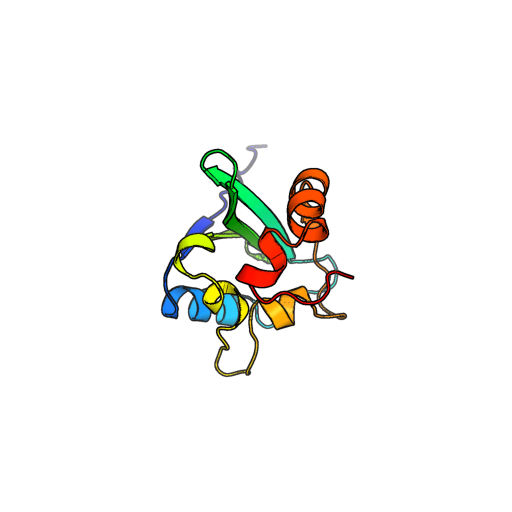2.25 102 ASP A O 1
ATOM 810 N N . ILE A 1 103 ? 2.460 17.099 2.378 1.00 62.06 103 ILE A N 1
ATOM 811 C CA . ILE A 1 103 ? 3.405 16.689 3.456 1.00 62.06 103 ILE A CA 1
ATOM 812 C C . ILE A 1 103 ? 3.413 17.488 4.780 1.00 62.06 103 ILE A C 1
ATOM 814 O O . ILE A 1 103 ? 3.938 17.021 5.787 1.00 62.06 103 ILE A O 1
ATOM 818 N N . ARG A 1 104 ? 2.916 18.727 4.816 1.00 57.53 104 ARG A N 1
ATOM 819 C CA . ARG A 1 104 ? 2.905 19.608 5.993 1.00 57.53 104 ARG A CA 1
ATOM 820 C C . ARG A 1 104 ? 1.988 19.088 7.104 1.00 57.53 104 ARG A C 1
ATOM 822 O O . ARG A 1 104 ? 2.306 19.294 8.277 1.00 57.53 104 ARG A O 1
ATOM 829 N N . LYS A 1 105 ? 0.864 18.447 6.767 1.00 58.94 105 LYS A N 1
ATOM 830 C CA . LYS A 1 105 ? -0.103 17.923 7.748 1.00 58.94 105 LYS A CA 1
ATOM 831 C C . LYS A 1 105 ? 0.323 16.534 8.236 1.00 58.94 105 LYS A C 1
ATOM 833 O O . LYS A 1 105 ? 0.259 16.251 9.436 1.00 58.94 105 LYS A O 1
ATOM 838 N N . GLU A 1 106 ? 0.858 15.714 7.341 1.00 56.47 106 GLU A N 1
ATOM 839 C CA . GLU A 1 106 ? 1.333 14.356 7.605 1.00 56.47 106 GLU A CA 1
ATOM 840 C C . GLU A 1 106 ? 2.634 14.389 8.409 1.00 56.47 106 GLU A C 1
ATOM 842 O O . GLU A 1 106 ? 2.754 13.657 9.390 1.00 56.47 106 GLU A O 1
ATOM 847 N N . MET A 1 107 ? 3.569 15.300 8.098 1.00 54.75 107 MET A N 1
ATOM 848 C CA . MET A 1 107 ? 4.820 15.467 8.855 1.00 54.75 107 MET A CA 1
ATOM 849 C C . MET A 1 107 ? 4.572 15.800 10.332 1.00 54.75 107 MET A C 1
ATOM 851 O O . MET A 1 107 ? 5.295 15.304 11.190 1.00 54.75 107 MET A O 1
ATOM 855 N N . PHE A 1 108 ? 3.539 16.580 10.677 1.00 52.69 108 PHE A N 1
ATOM 856 C CA . PHE A 1 108 ? 3.213 16.870 12.083 1.00 52.69 108 PHE A CA 1
ATOM 857 C C . PHE A 1 108 ? 2.678 15.633 12.827 1.00 52.69 108 PHE A C 1
ATOM 859 O O . PHE A 1 108 ? 3.015 15.393 13.994 1.00 52.69 108 PHE A O 1
ATOM 866 N N . CYS A 1 109 ? 1.871 14.816 12.149 1.00 52.16 109 CYS A N 1
ATOM 867 C CA . CYS A 1 109 ? 1.315 13.586 12.709 1.00 52.16 109 CYS A CA 1
ATOM 868 C C . CYS A 1 109 ? 2.373 12.468 12.838 1.00 52.16 109 CYS A C 1
ATOM 870 O O . CYS A 1 109 ? 2.357 11.688 13.797 1.00 52.16 109 CYS A O 1
ATOM 872 N N . LEU A 1 110 ? 3.324 12.429 11.899 1.00 54.06 110 LEU A N 1
ATOM 873 C CA . LEU A 1 110 ? 4.441 11.485 11.845 1.00 54.06 110 LEU A CA 1
ATOM 874 C C . LEU A 1 110 ? 5.569 11.859 12.821 1.00 54.06 110 LEU A C 1
ATOM 876 O O . LEU A 1 110 ? 5.990 11.013 13.604 1.00 54.06 110 LEU A O 1
ATOM 880 N N . HIS A 1 111 ? 6.008 13.124 12.856 1.00 48.44 111 HIS A N 1
ATOM 881 C CA . HIS A 1 111 ? 7.106 13.590 13.719 1.00 48.44 111 HIS A CA 1
ATOM 882 C C . HIS A 1 111 ? 6.757 13.567 15.215 1.00 48.44 111 HIS A C 1
ATOM 884 O O . HIS A 1 111 ? 7.635 13.442 16.063 1.00 48.44 111 HIS A O 1
ATOM 890 N N . SER A 1 112 ? 5.472 13.672 15.568 1.00 50.03 112 SER A N 1
ATOM 891 C CA . SER A 1 112 ? 5.029 13.643 16.968 1.00 50.03 112 SER A CA 1
ATOM 892 C C . SER A 1 112 ? 4.803 12.232 17.535 1.00 50.03 112 SER A C 1
ATOM 894 O O . SER A 1 112 ? 4.233 12.116 18.619 1.00 50.03 112 SER A O 1
ATOM 896 N N . ASN A 1 113 ? 5.209 11.167 16.822 1.00 50.22 113 ASN A N 1
ATOM 897 C CA . ASN A 1 113 ? 4.930 9.757 17.154 1.00 50.22 113 ASN A CA 1
ATOM 898 C C . ASN A 1 113 ? 3.434 9.440 17.358 1.00 50.22 113 ASN A C 1
ATOM 900 O O . ASN A 1 113 ? 3.083 8.413 17.930 1.00 50.22 113 ASN A O 1
ATOM 904 N N . ARG A 1 114 ? 2.517 10.294 16.884 1.00 49.25 114 ARG A N 1
ATOM 905 C CA . ARG A 1 114 ? 1.075 10.086 17.090 1.00 49.25 114 ARG A CA 1
ATOM 906 C C . ARG A 1 114 ? 0.434 9.158 16.065 1.00 49.25 114 ARG A C 1
ATOM 908 O O . ARG A 1 114 ? -0.541 8.494 16.408 1.00 49.25 114 ARG A O 1
ATOM 915 N N . CYS A 1 115 ? 0.989 9.067 14.855 1.00 49.50 115 CYS A N 1
ATOM 916 C CA . CYS A 1 115 ? 0.518 8.121 13.837 1.00 49.50 115 CYS A CA 1
ATOM 917 C C . CYS A 1 115 ? 1.512 7.018 13.455 1.00 49.50 115 CYS A C 1
ATOM 919 O O . CYS A 1 115 ? 1.059 5.903 13.223 1.00 49.50 115 CYS A O 1
ATOM 921 N N . GLY A 1 116 ? 2.828 7.268 13.448 1.00 47.06 116 GLY A N 1
ATOM 922 C CA . GLY A 1 116 ? 3.838 6.300 12.975 1.00 47.06 116 GLY A CA 1
ATOM 923 C C . GLY A 1 116 ? 3.879 4.971 13.748 1.00 47.06 116 GLY A C 1
ATOM 924 O O . GLY A 1 116 ? 3.851 3.902 13.138 1.00 47.06 116 GLY A O 1
ATOM 925 N N . GLU A 1 117 ? 3.840 5.015 15.086 1.00 45.69 117 GLU A N 1
ATOM 926 C CA . GLU A 1 117 ? 3.870 3.809 15.938 1.00 45.69 117 GLU A CA 1
ATOM 927 C C . GLU A 1 117 ? 2.629 2.916 15.782 1.00 45.69 117 GLU A C 1
ATOM 929 O O . GLU A 1 117 ? 2.724 1.701 15.947 1.00 45.69 117 GLU A O 1
ATOM 934 N N . ARG A 1 118 ? 1.465 3.481 15.424 1.00 42.84 118 ARG A N 1
ATOM 935 C CA . ARG A 1 118 ? 0.227 2.699 15.237 1.00 42.84 118 ARG A CA 1
ATOM 936 C C . ARG A 1 118 ? 0.151 2.004 13.876 1.00 42.84 118 ARG A C 1
ATOM 938 O O . ARG A 1 118 ? -0.621 1.060 13.742 1.00 42.84 118 ARG A O 1
ATOM 945 N N . VAL A 1 119 ? 0.944 2.440 12.894 1.00 46.88 119 VAL A N 1
ATOM 946 C CA . VAL A 1 119 ? 0.935 1.892 11.524 1.00 46.88 119 VAL A CA 1
ATOM 947 C C . VAL A 1 119 ? 2.207 1.123 11.149 1.00 46.88 119 VAL A C 1
ATOM 949 O O . VAL A 1 119 ? 2.275 0.542 10.072 1.00 46.88 119 VAL A O 1
ATOM 952 N N . GLY A 1 120 ? 3.203 1.057 12.041 1.00 47.16 120 GLY A N 1
ATOM 953 C CA . GLY A 1 120 ? 4.394 0.219 11.863 1.00 47.16 120 GLY A CA 1
ATOM 954 C C . GLY A 1 120 ? 5.399 0.729 10.823 1.00 47.16 120 GLY A C 1
ATOM 955 O O . GLY A 1 120 ? 6.273 -0.034 10.403 1.00 47.16 120 GLY A O 1
ATOM 956 N N . LEU A 1 121 ? 5.302 1.994 10.410 1.00 52.88 121 LEU A N 1
ATOM 957 C CA . LEU A 1 121 ? 6.263 2.651 9.518 1.00 52.88 121 LEU A CA 1
ATOM 958 C C . LEU A 1 121 ? 7.419 3.207 10.352 1.00 52.88 121 LEU A C 1
ATOM 960 O O . LEU A 1 121 ? 7.194 3.929 11.322 1.00 52.88 121 LEU A O 1
ATOM 964 N N . THR A 1 122 ? 8.651 2.825 10.015 1.00 46.69 122 THR A N 1
ATOM 965 C CA . THR A 1 122 ? 9.823 3.043 10.887 1.00 46.69 122 THR A CA 1
ATOM 966 C C . THR A 1 122 ? 10.774 4.118 10.376 1.00 46.69 122 THR A C 1
ATOM 968 O O . THR A 1 122 ? 11.595 4.604 11.148 1.00 46.69 122 THR A O 1
ATOM 971 N N . SER A 1 123 ? 10.677 4.504 9.102 1.00 45.81 123 SER A N 1
ATOM 972 C CA . SER A 1 123 ? 11.517 5.551 8.523 1.00 45.81 123 SER A CA 1
ATOM 973 C C . SER A 1 123 ? 10.900 6.073 7.227 1.00 45.81 123 SER A C 1
ATOM 975 O O . SER A 1 123 ? 10.797 5.326 6.263 1.00 45.81 123 SER A O 1
ATOM 977 N N . TRP A 1 124 ? 10.572 7.364 7.174 1.00 45.62 124 TRP A N 1
ATOM 978 C CA . TRP A 1 124 ? 10.381 8.079 5.908 1.00 45.62 124 TRP A CA 1
ATOM 979 C C . TRP A 1 124 ? 11.727 8.725 5.559 1.00 45.62 124 TRP A C 1
ATOM 981 O O . TRP A 1 124 ? 12.318 9.371 6.428 1.00 45.62 124 TRP A O 1
ATOM 991 N N . LYS A 1 125 ? 12.264 8.453 4.366 1.00 43.47 125 LYS A N 1
ATOM 992 C CA . LYS A 1 125 ? 13.516 9.067 3.891 1.00 43.47 125 LYS A CA 1
ATOM 993 C C . LYS A 1 125 ? 13.320 10.534 3.535 1.00 43.47 125 LYS A C 1
ATOM 995 O O . LYS A 1 125 ? 12.216 10.874 3.062 1.00 43.47 125 LYS A O 1
#

Foldseek 3Di:
DDDPPLDAAEDEDQDLVSQLVVQVVVPPADQVVAQWEKEWDWDDPDPAIETAWMWIGGNVVSYIYTYGCVNCWQSQFCRAYPVRDGVLCQQPDPRRDYHYPPVPVVVVCVVVVRYCVRRVRDDDD

Sequence (125 aa):
MPTTMQQMDLTIFYSIQGMLHVLDNLDGLPVDPPSLYFDLEVIRLGKLETLSFMLLHVQHWQTAYLIDVHNLGSNAFSTTNSTNSSLKSILESPIIPEIVFDIRKEMFCLHSNRCGERVGLTSWK

Organism: NCBI:txid1763456

InterPro domains:
  IPR036397 Ribonuclease H superfamily [G3DSA:3.30.420.10] (1-119)